Protein AF-A0A2V9ISE5-F1 (afdb_monomer_lite)

pLDDT: mean 84.22, std 8.26, range [46.16, 92.25]

Structure (mmCIF, N/CA/C/O backbone):
data_AF-A0A2V9ISE5-F1
#
_entry.id   AF-A0A2V9ISE5-F1
#
loop_
_a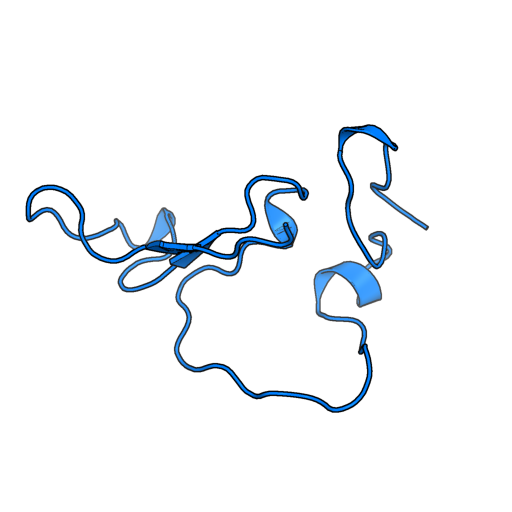tom_site.group_PDB
_atom_site.id
_atom_site.type_symbol
_atom_site.label_atom_id
_atom_site.label_alt_id
_atom_site.label_comp_id
_atom_site.label_asym_id
_atom_site.label_entity_id
_atom_site.label_seq_id
_atom_site.pdbx_PDB_ins_code
_atom_site.Cartn_x
_atom_site.Cartn_y
_atom_site.Cartn_z
_atom_site.occupancy
_atom_site.B_iso_or_equiv
_atom_site.auth_seq_id
_atom_site.auth_comp_id
_atom_site.auth_asym_id
_atom_site.auth_atom_id
_atom_site.pdbx_PDB_model_num
ATOM 1 N N . PRO A 1 1 ? -18.363 4.715 -5.536 1.00 46.16 1 PRO A N 1
ATOM 2 C CA . PRO A 1 1 ? -17.619 3.583 -6.147 1.00 46.16 1 PRO A CA 1
ATOM 3 C C . PRO A 1 1 ? -16.280 3.329 -5.429 1.00 46.16 1 PRO A C 1
ATOM 5 O O . PRO A 1 1 ? -15.454 4.233 -5.322 1.00 46.16 1 PRO A O 1
ATOM 8 N N . ARG A 1 2 ? -16.088 2.123 -4.880 1.00 60.03 2 ARG A N 1
ATOM 9 C CA . ARG A 1 2 ? -14.823 1.682 -4.267 1.00 60.03 2 ARG A CA 1
ATOM 10 C C . ARG A 1 2 ? -13.973 0.987 -5.337 1.00 60.03 2 ARG A C 1
ATOM 12 O O . ARG A 1 2 ? -13.919 -0.233 -5.384 1.00 60.03 2 ARG A O 1
ATOM 19 N N . THR A 1 3 ? -13.405 1.764 -6.254 1.00 62.78 3 THR A N 1
ATOM 20 C CA . THR A 1 3 ? -12.613 1.215 -7.363 1.00 62.78 3 THR A CA 1
ATOM 21 C C . THR A 1 3 ? -11.192 0.910 -6.898 1.00 62.78 3 THR A C 1
ATOM 23 O O . THR A 1 3 ? -10.524 1.778 -6.335 1.00 62.78 3 THR A O 1
ATOM 26 N N . LEU A 1 4 ? -10.754 -0.320 -7.145 1.00 71.25 4 LEU A N 1
ATOM 27 C CA . LEU A 1 4 ? -9.420 -0.840 -6.871 1.00 71.25 4 LEU A CA 1
ATOM 28 C C . LEU A 1 4 ? -8.729 -1.102 -8.210 1.00 71.25 4 LEU A C 1
ATOM 30 O O . LEU A 1 4 ? -9.337 -1.685 -9.106 1.00 71.25 4 LEU A O 1
ATOM 34 N N . PHE A 1 5 ? -7.481 -0.660 -8.349 1.00 74.94 5 PHE A N 1
ATOM 35 C CA . PHE A 1 5 ? -6.702 -0.857 -9.567 1.00 74.94 5 PHE A CA 1
ATOM 36 C C . PHE A 1 5 ? -5.568 -1.841 -9.328 1.00 74.94 5 PHE A C 1
ATOM 38 O O . PHE A 1 5 ? -4.871 -1.784 -8.313 1.00 74.94 5 PHE A O 1
ATOM 45 N N . LEU A 1 6 ? -5.357 -2.708 -10.311 1.00 75.62 6 LEU A N 1
ATOM 46 C CA . LEU A 1 6 ? -4.192 -3.567 -10.388 1.00 75.62 6 LEU A CA 1
ATOM 47 C C . LEU A 1 6 ? -3.272 -3.017 -11.475 1.00 75.62 6 LEU A C 1
ATOM 49 O O . LEU A 1 6 ? -3.656 -2.942 -12.640 1.00 75.62 6 LEU A O 1
ATOM 53 N N . ARG A 1 7 ? -2.071 -2.589 -11.089 1.00 76.06 7 ARG A N 1
ATOM 54 C CA . ARG A 1 7 ? -1.076 -2.062 -12.020 1.00 76.06 7 ARG A CA 1
ATOM 55 C C . ARG A 1 7 ? -0.159 -3.192 -12.472 1.00 76.06 7 ARG A C 1
ATOM 57 O O . ARG A 1 7 ? 0.565 -3.765 -11.658 1.00 76.06 7 ARG A O 1
ATOM 64 N N . ILE A 1 8 ? -0.195 -3.445 -13.773 1.00 71.06 8 ILE A N 1
ATOM 65 C CA . ILE A 1 8 ? 0.739 -4.271 -14.547 1.00 71.06 8 ILE A CA 1
ATOM 66 C C . ILE A 1 8 ? 1.658 -3.335 -15.371 1.00 71.06 8 ILE A C 1
ATOM 68 O O . ILE A 1 8 ? 1.430 -2.120 -15.327 1.00 71.06 8 ILE A O 1
ATOM 72 N N . PRO A 1 9 ? 2.709 -3.828 -16.060 1.00 75.25 9 PRO A N 1
ATOM 73 C CA . PRO A 1 9 ? 3.579 -2.999 -16.902 1.00 75.25 9 PRO A CA 1
ATOM 74 C C . PRO A 1 9 ? 2.787 -2.003 -17.765 1.00 75.25 9 PRO A C 1
ATOM 76 O O . PRO A 1 9 ? 1.773 -2.367 -18.359 1.00 75.25 9 PRO A O 1
ATOM 79 N N . HIS A 1 10 ? 3.226 -0.743 -17.784 1.00 65.12 10 HIS A N 1
ATOM 80 C CA . HIS A 1 10 ? 2.573 0.361 -18.498 1.00 65.12 10 HIS A CA 1
ATOM 81 C C . HIS A 1 10 ? 3.499 0.799 -19.634 1.00 65.12 10 HIS A C 1
ATOM 83 O O . HIS A 1 10 ? 4.696 0.934 -19.405 1.00 65.12 10 HIS A O 1
ATOM 89 N N . ASP A 1 11 ? 2.963 0.985 -20.841 1.00 70.50 11 ASP A N 1
ATOM 90 C CA . ASP A 1 11 ? 3.731 1.299 -22.062 1.00 70.50 11 ASP A CA 1
ATOM 91 C C . ASP A 1 11 ? 4.833 0.283 -22.417 1.00 70.50 11 ASP A C 1
ATOM 93 O O . ASP A 1 11 ? 5.837 0.621 -23.032 1.00 70.50 11 ASP A O 1
ATOM 97 N N . GLY A 1 12 ? 4.649 -0.984 -22.030 1.00 74.81 12 GLY A N 1
ATOM 98 C CA . GLY A 1 12 ? 5.627 -2.053 -22.269 1.00 74.81 12 GLY A CA 1
ATOM 99 C C . GLY A 1 12 ? 6.783 -2.089 -21.265 1.00 74.81 12 GLY A C 1
ATOM 100 O O . GLY A 1 12 ? 7.491 -3.092 -21.208 1.00 74.81 12 GLY A O 1
ATOM 101 N N . GLU A 1 13 ? 6.920 -1.069 -20.415 1.00 82.06 13 GLU A N 1
ATOM 102 C CA . GLU A 1 13 ? 7.965 -1.008 -19.396 1.00 82.06 13 GLU A CA 1
ATOM 103 C C . GLU A 1 13 ? 7.518 -1.684 -18.088 1.00 82.06 13 GLU A C 1
ATOM 105 O O . GLU A 1 13 ? 6.431 -1.394 -17.556 1.00 82.06 13 GLU A O 1
ATOM 110 N N . PRO A 1 14 ? 8.333 -2.599 -17.527 1.00 83.56 14 PRO A N 1
ATOM 111 C CA . PRO A 1 14 ? 8.021 -3.244 -16.264 1.00 83.56 14 PRO A CA 1
ATOM 112 C C . PRO A 1 14 ? 8.011 -2.228 -15.121 1.00 83.56 14 PRO A C 1
ATOM 114 O O . PRO A 1 14 ? 8.785 -1.275 -15.080 1.00 83.56 14 PRO A O 1
ATOM 117 N N . ILE A 1 15 ? 7.145 -2.454 -14.133 1.00 85.19 15 ILE A N 1
ATOM 118 C CA . ILE A 1 15 ? 7.153 -1.652 -12.908 1.00 85.19 15 ILE A CA 1
ATOM 119 C C . ILE A 1 15 ? 8.481 -1.915 -12.183 1.00 85.19 15 ILE A C 1
ATOM 121 O O . ILE A 1 15 ? 8.749 -3.077 -11.861 1.00 85.19 15 ILE A O 1
ATOM 125 N N . PRO A 1 16 ? 9.284 -0.882 -11.862 1.00 87.31 16 PRO A N 1
ATOM 126 C CA . PRO A 1 16 ? 10.520 -1.088 -11.122 1.00 87.31 16 PRO A CA 1
ATOM 127 C C . PRO A 1 16 ? 10.254 -1.780 -9.771 1.00 87.31 16 PRO A C 1
ATOM 129 O O . PRO A 1 16 ? 9.229 -1.498 -9.132 1.00 87.31 16 PRO A O 1
ATOM 132 N N . PRO A 1 17 ? 11.151 -2.659 -9.285 1.00 87.06 17 PRO A N 1
ATOM 133 C CA . PRO A 1 17 ? 10.956 -3.379 -8.023 1.00 87.06 17 PRO A CA 1
ATOM 134 C C . PRO A 1 17 ? 10.665 -2.457 -6.828 1.00 87.06 17 PRO A C 1
ATOM 136 O O . PRO A 1 17 ? 9.761 -2.723 -6.040 1.00 87.06 17 PRO A O 1
ATOM 139 N N . GLU A 1 18 ? 11.340 -1.309 -6.744 1.00 88.25 18 GLU A N 1
ATOM 140 C CA . GLU A 1 18 ? 11.132 -0.280 -5.709 1.00 88.25 18 GLU A CA 1
ATOM 141 C C . GLU A 1 18 ? 9.712 0.327 -5.714 1.00 88.25 18 GLU A C 1
ATOM 143 O O . GLU A 1 18 ? 9.162 0.715 -4.672 1.00 88.25 18 GLU A O 1
ATOM 148 N N . HIS A 1 19 ? 9.062 0.331 -6.880 1.00 86.50 19 HIS A N 1
ATOM 149 C CA . HIS A 1 19 ? 7.682 0.765 -7.063 1.00 86.50 19 HIS A CA 1
ATOM 150 C C . HIS A 1 19 ? 6.666 -0.359 -6.829 1.00 86.50 19 HIS A C 1
ATOM 152 O O . HIS A 1 19 ? 5.465 -0.087 -6.873 1.00 86.50 19 HIS A O 1
ATOM 158 N N . GLY A 1 20 ? 7.108 -1.575 -6.501 1.00 86.50 20 GLY A N 1
ATOM 159 C CA . GLY A 1 20 ? 6.251 -2.722 -6.212 1.00 86.50 20 GLY A CA 1
ATOM 160 C C . GLY A 1 20 ? 5.957 -3.601 -7.420 1.00 86.50 20 GLY A C 1
ATOM 161 O O . GLY A 1 20 ? 4.893 -4.209 -7.462 1.00 86.50 20 GLY A O 1
ATOM 162 N N . GLY A 1 21 ? 6.859 -3.654 -8.403 1.00 86.25 21 GLY A N 1
ATOM 163 C CA . GLY A 1 21 ? 6.759 -4.613 -9.500 1.00 86.25 21 GLY A CA 1
ATOM 164 C C . GLY A 1 21 ? 6.811 -6.079 -9.033 1.00 86.25 21 GLY A C 1
ATOM 165 O O . GLY A 1 21 ? 7.189 -6.356 -7.887 1.00 86.25 21 GLY A O 1
ATOM 166 N N . PRO A 1 22 ? 6.418 -7.034 -9.897 1.00 87.31 22 PRO A N 1
ATOM 167 C CA . PRO A 1 22 ? 5.813 -6.837 -11.225 1.00 87.31 22 PRO A CA 1
ATOM 168 C C . PRO A 1 22 ? 4.332 -6.416 -11.163 1.00 87.31 22 PRO A C 1
ATOM 170 O O . PRO A 1 22 ? 3.759 -6.040 -12.183 1.00 87.31 22 PRO A O 1
ATOM 173 N N . LEU A 1 23 ? 3.726 -6.471 -9.973 1.00 87.25 23 LEU A N 1
ATOM 174 C CA . LEU A 1 23 ? 2.303 -6.257 -9.755 1.00 87.25 23 LEU A CA 1
ATOM 175 C C . LEU A 1 23 ? 2.058 -5.409 -8.509 1.00 87.25 23 LEU A C 1
ATOM 177 O O . LEU A 1 23 ? 2.451 -5.787 -7.402 1.00 87.25 23 LEU A O 1
ATOM 181 N N . ARG A 1 24 ? 1.342 -4.296 -8.680 1.00 89.56 24 ARG A N 1
ATOM 182 C CA . ARG A 1 24 ? 0.985 -3.400 -7.577 1.00 89.56 24 ARG A CA 1
ATOM 183 C C . ARG A 1 24 ? -0.522 -3.208 -7.467 1.00 89.56 24 ARG A C 1
ATOM 185 O O . ARG A 1 24 ? -1.180 -2.911 -8.459 1.00 89.56 24 ARG A O 1
ATOM 192 N N . LEU A 1 25 ? -1.038 -3.280 -6.245 1.00 89.69 25 LEU A N 1
ATOM 193 C CA . LEU A 1 25 ? -2.395 -2.869 -5.903 1.00 89.69 25 LEU A CA 1
ATOM 194 C C . LEU A 1 25 ? -2.424 -1.371 -5.605 1.00 89.69 25 LEU A C 1
ATOM 196 O O . LEU A 1 25 ? -1.579 -0.870 -4.862 1.00 89.69 25 LEU A O 1
ATOM 200 N N . VAL A 1 26 ? -3.392 -0.652 -6.164 1.00 88.88 26 VAL A N 1
ATOM 201 C CA . VAL A 1 26 ? -3.555 0.785 -5.931 1.00 88.88 26 VAL A CA 1
ATOM 202 C C . VAL A 1 26 ? -4.991 1.088 -5.531 1.00 88.88 26 VAL A C 1
ATOM 204 O O . VAL A 1 26 ? -5.937 0.736 -6.241 1.00 88.88 26 VAL A O 1
ATOM 207 N N . ILE A 1 27 ? -5.135 1.796 -4.410 1.00 89.25 27 ILE A N 1
ATOM 208 C CA . ILE A 1 27 ? -6.408 2.324 -3.915 1.00 89.25 27 ILE A CA 1
ATOM 209 C C . ILE A 1 27 ? -6.317 3.857 -3.922 1.00 89.25 27 ILE A C 1
ATOM 211 O O . ILE A 1 27 ? -5.850 4.445 -2.950 1.00 89.25 27 ILE A O 1
ATOM 215 N N . PRO A 1 28 ? -6.757 4.543 -4.995 1.00 84.94 28 PRO A N 1
ATOM 216 C CA . PRO A 1 28 ? -6.457 5.967 -5.198 1.00 84.94 28 PRO A CA 1
ATOM 217 C C . PRO A 1 28 ? -7.014 6.926 -4.142 1.00 84.94 28 PRO A C 1
ATOM 219 O O . PRO A 1 28 ? -6.598 8.076 -4.083 1.00 84.94 28 PRO A O 1
ATOM 222 N N . ARG A 1 29 ? -8.006 6.488 -3.360 1.00 85.62 29 ARG A N 1
ATOM 223 C CA . ARG A 1 29 ? -8.702 7.334 -2.381 1.00 85.62 29 ARG A CA 1
ATOM 224 C C . ARG A 1 29 ? -8.198 7.163 -0.951 1.00 85.62 29 ARG A C 1
ATOM 226 O O . ARG A 1 29 ? -8.686 7.883 -0.093 1.00 85.62 29 ARG A O 1
ATOM 233 N N . LEU A 1 30 ? -7.307 6.207 -0.697 1.00 87.69 30 LEU A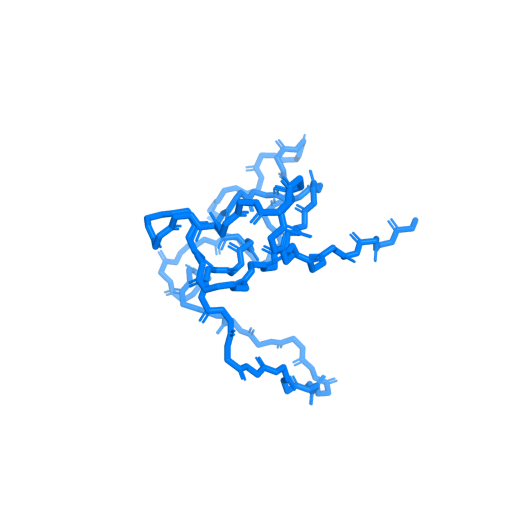 N 1
ATOM 234 C CA . LEU A 1 30 ? -6.745 5.956 0.630 1.00 87.69 30 LEU A CA 1
ATOM 235 C C . LEU A 1 30 ? -5.275 6.363 0.655 1.00 87.69 30 LEU A C 1
ATOM 237 O O . LEU A 1 30 ? -4.654 6.584 -0.389 1.00 87.69 30 LEU A O 1
ATOM 241 N N . TYR A 1 31 ? -4.709 6.446 1.853 1.00 87.81 31 TYR A N 1
ATOM 242 C CA . TYR A 1 31 ? -3.279 6.625 2.012 1.00 87.81 31 TYR A CA 1
ATOM 243 C C . TYR A 1 31 ? -2.486 5.517 1.312 1.00 87.81 31 TYR A C 1
ATOM 245 O O . TYR A 1 31 ? -2.889 4.358 1.220 1.00 87.81 31 TYR A O 1
ATOM 253 N N . ALA A 1 32 ? -1.303 5.887 0.820 1.00 85.94 32 ALA A N 1
ATOM 254 C CA . ALA A 1 32 ? -0.480 5.010 -0.004 1.00 85.94 32 ALA A CA 1
ATOM 255 C C . ALA A 1 32 ? -0.005 3.736 0.718 1.00 85.94 32 ALA A C 1
ATOM 257 O O . ALA A 1 32 ? 0.381 2.787 0.035 1.00 85.94 32 ALA A O 1
ATOM 258 N N . TRP A 1 33 ? -0.028 3.699 2.057 1.00 85.25 33 TRP A N 1
ATOM 259 C CA . TRP A 1 33 ? 0.319 2.501 2.826 1.00 85.25 33 TRP A CA 1
ATOM 260 C C . TRP A 1 33 ? -0.701 1.367 2.644 1.00 85.25 33 TRP A C 1
ATOM 262 O O . TRP A 1 33 ? -0.301 0.208 2.698 1.00 85.25 33 TRP A O 1
ATOM 272 N N . GLU A 1 34 ? -1.959 1.683 2.308 1.00 87.56 34 GLU A N 1
ATOM 273 C CA . GLU A 1 34 ? -2.997 0.692 1.969 1.00 87.56 34 GLU A CA 1
ATOM 274 C C . GLU A 1 34 ? -2.824 0.103 0.559 1.00 87.56 34 GLU A C 1
ATOM 276 O O . GLU A 1 34 ? -3.445 -0.887 0.176 1.00 87.56 34 GLU A O 1
ATOM 281 N N . SER A 1 35 ? -1.967 0.710 -0.265 1.00 88.75 35 SER A N 1
ATOM 282 C CA . SER A 1 35 ? -1.680 0.233 -1.618 1.00 88.75 35 SER A CA 1
ATOM 283 C C . SER A 1 35 ? -0.513 -0.757 -1.611 1.00 88.75 35 SER A C 1
ATOM 285 O O . SER A 1 35 ? 0.657 -0.359 -1.653 1.00 88.75 35 SER A O 1
ATOM 287 N N . ALA A 1 36 ? -0.832 -2.053 -1.599 1.00 89.88 36 ALA A N 1
ATOM 288 C CA . ALA A 1 36 ? 0.145 -3.136 -1.518 1.00 89.88 36 ALA A CA 1
ATOM 289 C C . ALA A 1 36 ? 1.113 -3.197 -2.720 1.00 89.88 36 ALA A C 1
ATOM 291 O O . ALA A 1 36 ? 0.714 -3.168 -3.889 1.00 89.88 36 ALA A O 1
ATOM 292 N N . LYS A 1 37 ? 2.409 -3.334 -2.420 1.00 90.31 37 LYS A N 1
ATOM 293 C CA . LYS A 1 37 ? 3.490 -3.552 -3.394 1.00 90.31 37 LYS A CA 1
ATOM 294 C C . LYS A 1 37 ? 3.761 -5.046 -3.582 1.00 90.31 37 LYS A C 1
ATOM 296 O O . LYS A 1 37 ? 3.632 -5.808 -2.629 1.00 90.31 37 LYS A O 1
ATOM 301 N N . SER A 1 38 ? 4.206 -5.432 -4.780 1.00 88.62 38 SER A N 1
ATOM 302 C CA . SER A 1 38 ? 4.713 -6.780 -5.074 1.00 88.62 38 SER A CA 1
ATOM 303 C C . SER A 1 38 ? 3.718 -7.883 -4.706 1.00 88.62 38 SER A C 1
ATOM 305 O O . SER A 1 38 ? 4.055 -8.869 -4.048 1.00 88.62 38 SER A O 1
ATOM 307 N N . VAL A 1 39 ? 2.468 -7.687 -5.127 1.00 87.75 39 VAL A N 1
ATOM 308 C CA . VAL A 1 39 ? 1.355 -8.584 -4.814 1.00 87.75 39 VAL A CA 1
ATOM 309 C C . VAL A 1 39 ? 1.561 -9.929 -5.499 1.00 87.75 39 VAL A C 1
ATOM 311 O O . VAL A 1 39 ? 1.787 -9.992 -6.706 1.00 87.75 39 VAL A O 1
ATOM 314 N N . LYS A 1 40 ? 1.457 -11.010 -4.721 1.00 88.19 40 LYS A N 1
ATOM 315 C CA . LYS A 1 40 ? 1.571 -12.395 -5.213 1.00 88.19 40 LYS A CA 1
ATOM 316 C C . LYS A 1 40 ? 0.234 -13.129 -5.278 1.00 88.19 40 LYS A C 1
ATOM 318 O O . LYS A 1 40 ? 0.120 -14.119 -5.987 1.00 88.19 40 LYS A O 1
ATOM 323 N N . GLY A 1 41 ? -0.763 -12.656 -4.540 1.00 87.00 41 GLY A N 1
ATOM 324 C CA . GLY A 1 41 ? -2.075 -13.279 -4.446 1.00 87.00 41 GLY A CA 1
ATOM 325 C C . GLY A 1 41 ? -3.054 -12.379 -3.704 1.00 87.00 41 GLY A C 1
ATOM 326 O O . GLY A 1 41 ? -2.648 -11.422 -3.044 1.00 87.00 41 GLY A O 1
ATOM 327 N N . ILE A 1 42 ? -4.338 -12.684 -3.853 1.00 88.19 42 ILE A N 1
ATOM 328 C CA . ILE A 1 42 ? -5.442 -11.997 -3.186 1.00 88.19 42 ILE A CA 1
ATOM 329 C C . ILE A 1 42 ? -6.310 -13.084 -2.563 1.00 88.19 42 ILE A C 1
ATOM 331 O O . ILE A 1 42 ? -6.770 -13.979 -3.270 1.00 88.19 42 ILE A O 1
ATOM 335 N N . GLU A 1 43 ? -6.527 -12.997 -1.256 1.00 89.75 43 GLU A N 1
ATOM 336 C CA . GLU A 1 43 ? -7.399 -13.905 -0.519 1.00 89.75 43 GLU A CA 1
ATOM 337 C C . GLU A 1 43 ? -8.618 -13.126 -0.008 1.00 89.75 43 GLU A C 1
ATOM 339 O O . GLU A 1 43 ? -8.461 -12.185 0.774 1.00 89.75 43 GLU A O 1
ATOM 344 N N . PRO A 1 44 ? -9.838 -13.464 -0.455 1.00 88.50 44 PRO A N 1
ATOM 345 C CA . PRO A 1 44 ? -11.048 -12.865 0.084 1.00 88.50 44 PRO A CA 1
ATOM 346 C C . PRO A 1 44 ? -11.286 -13.338 1.520 1.00 88.50 44 PRO A C 1
ATOM 348 O O . PRO A 1 44 ? -11.383 -14.535 1.779 1.00 88.50 44 PRO A O 1
ATOM 351 N N . ILE A 1 45 ? -11.451 -12.394 2.442 1.00 90.94 45 ILE A N 1
ATOM 352 C CA . ILE A 1 45 ? -11.785 -12.670 3.842 1.00 90.94 45 ILE A CA 1
ATOM 353 C C . ILE A 1 45 ? -13.206 -12.197 4.155 1.00 90.94 45 ILE A C 1
ATOM 355 O O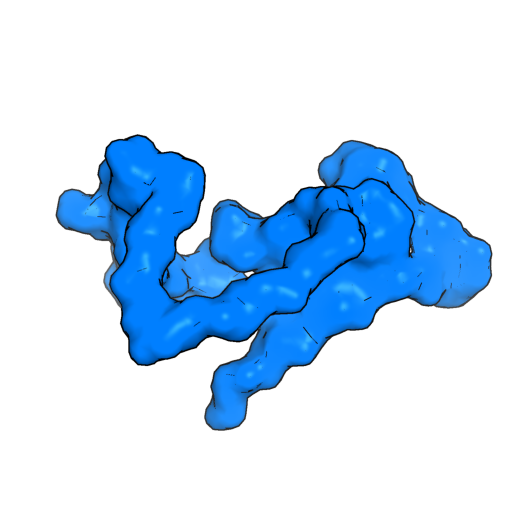 . ILE A 1 45 ? -13.686 -11.210 3.603 1.00 90.94 45 ILE A O 1
ATOM 359 N N . ALA A 1 46 ? -13.897 -12.908 5.047 1.00 92.25 46 ALA A N 1
ATOM 360 C CA . ALA A 1 46 ? -15.304 -12.635 5.360 1.00 92.25 46 ALA A CA 1
ATOM 361 C C . ALA A 1 46 ? -15.520 -11.421 6.280 1.00 92.25 46 ALA A C 1
ATOM 363 O O . ALA A 1 46 ? -16.646 -10.945 6.423 1.00 92.25 46 ALA A O 1
ATOM 364 N N . ARG A 1 47 ? -14.469 -10.963 6.965 1.00 90.31 47 ARG A N 1
ATOM 365 C CA . ARG A 1 47 ? -14.506 -9.852 7.920 1.00 90.31 47 ARG A CA 1
ATOM 366 C C . ARG A 1 47 ? -13.213 -9.063 7.825 1.00 90.31 47 ARG A C 1
ATOM 368 O O . ARG A 1 47 ? -12.163 -9.664 7.600 1.00 90.31 47 ARG A O 1
ATOM 375 N N . ASP A 1 48 ? -13.311 -7.760 8.058 1.00 86.50 48 ASP A N 1
ATOM 376 C CA . ASP A 1 48 ? -12.150 -6.879 8.130 1.00 86.50 48 ASP A CA 1
ATOM 377 C C . ASP A 1 48 ? -11.211 -7.343 9.248 1.00 86.50 48 ASP A C 1
ATOM 379 O O . ASP A 1 48 ? -11.639 -7.648 10.366 1.00 86.50 48 ASP A O 1
ATOM 383 N N . GLN A 1 49 ? -9.924 -7.413 8.927 1.00 87.19 49 GLN A N 1
ATOM 384 C CA . GLN A 1 49 ? -8.863 -7.808 9.844 1.00 87.19 49 GLN A CA 1
ATOM 385 C C . GLN A 1 49 ? -7.704 -6.822 9.704 1.00 87.19 49 GLN A C 1
ATOM 387 O O . GLN A 1 49 ? -7.382 -6.456 8.576 1.00 87.19 49 GLN A O 1
ATOM 392 N N . PRO A 1 50 ? -7.084 -6.392 10.817 1.00 87.44 50 PRO A N 1
ATOM 393 C CA . PRO A 1 50 ? -5.998 -5.426 10.769 1.00 87.44 50 PRO A CA 1
ATOM 394 C C . PRO A 1 50 ? -4.768 -6.031 10.088 1.00 87.44 50 PRO A C 1
ATOM 396 O O . PRO A 1 50 ? -4.238 -7.059 10.526 1.00 87.44 50 PRO A O 1
ATOM 399 N N . GLY A 1 51 ? -4.303 -5.368 9.035 1.00 86.56 51 GLY A N 1
ATOM 400 C CA . GLY A 1 51 ? -3.047 -5.650 8.365 1.00 86.56 51 GLY A CA 1
ATOM 401 C C . GLY A 1 51 ? -1.828 -5.179 9.158 1.00 86.56 51 GLY A C 1
ATOM 402 O O . GLY A 1 51 ? -1.887 -4.841 10.342 1.00 86.56 51 GLY A O 1
ATOM 403 N N . PHE A 1 52 ? -0.675 -5.186 8.490 1.00 89.75 52 PHE A N 1
ATOM 404 C CA . PHE A 1 52 ? 0.601 -4.834 9.109 1.00 89.75 52 PHE A CA 1
ATOM 405 C C . PHE A 1 52 ? 0.600 -3.406 9.672 1.00 89.75 52 PHE A C 1
ATOM 407 O O . PHE A 1 52 ? 1.051 -3.195 10.794 1.00 89.75 52 PHE A O 1
ATOM 414 N N . TRP A 1 53 ? 0.094 -2.421 8.927 1.00 89.81 53 TRP A N 1
ATOM 415 C CA . TRP A 1 53 ? 0.135 -1.021 9.357 1.00 89.81 53 TRP A CA 1
ATOM 416 C C . TRP A 1 53 ? -0.860 -0.747 10.483 1.00 89.81 53 TRP A C 1
ATOM 418 O O . TRP A 1 53 ? -0.513 -0.099 11.469 1.00 89.81 53 TRP A O 1
ATOM 428 N N . GLU A 1 54 ? -2.062 -1.306 10.407 1.00 90.31 54 GLU A N 1
ATOM 429 C CA . GLU A 1 54 ? -3.105 -1.117 11.415 1.00 90.31 54 GLU A CA 1
ATOM 430 C C . GLU A 1 54 ? -2.722 -1.733 12.766 1.00 90.31 54 GLU A C 1
ATOM 432 O O . GLU A 1 54 ? -3.030 -1.178 13.823 1.00 90.31 54 GLU A O 1
ATOM 437 N N . GLN A 1 55 ? -1.982 -2.848 12.748 1.00 90.44 55 GLN A N 1
ATOM 438 C CA . GLN A 1 55 ? -1.383 -3.429 13.955 1.00 90.44 55 GLN A CA 1
ATOM 439 C C . GLN A 1 55 ? -0.290 -2.534 14.565 1.00 90.44 55 GLN A C 1
ATOM 441 O O . GLN A 1 55 ? -0.056 -2.593 15.769 1.00 90.44 55 GLN A O 1
ATOM 446 N N . ASN A 1 56 ? 0.343 -1.674 13.763 1.00 90.88 56 ASN A N 1
ATOM 447 C CA . ASN A 1 56 ? 1.375 -0.723 14.189 1.00 90.88 56 ASN A CA 1
ATOM 448 C C . ASN A 1 56 ? 0.816 0.684 14.495 1.00 90.88 56 ASN A C 1
ATOM 450 O O . ASN A 1 56 ? 1.569 1.655 14.534 1.00 90.88 56 ASN A O 1
ATOM 454 N N . GLY A 1 57 ? -0.496 0.805 14.731 1.00 86.88 57 GLY A N 1
ATOM 455 C CA . GLY A 1 57 ? -1.130 2.041 15.205 1.00 86.88 57 GLY A CA 1
ATOM 456 C C . GLY A 1 57 ? -1.726 2.931 14.114 1.00 86.88 57 GLY A C 1
ATOM 457 O O . GLY A 1 57 ? -2.202 4.024 14.421 1.00 86.88 57 GLY A O 1
ATOM 458 N N . TYR A 1 58 ? -1.736 2.472 12.862 1.00 89.12 58 TYR A N 1
ATOM 459 C CA . TYR A 1 58 ? -2.403 3.180 11.773 1.00 89.12 58 TYR A CA 1
ATOM 460 C C . TYR A 1 58 ? -3.920 2.960 11.809 1.00 89.12 58 TYR A C 1
ATOM 462 O O . TYR A 1 58 ? -4.430 1.993 12.387 1.00 89.12 58 TYR A O 1
ATOM 470 N N . HIS A 1 59 ? -4.656 3.890 11.205 1.00 90.19 59 HIS A N 1
ATOM 471 C CA . HIS A 1 59 ? -6.109 3.792 11.105 1.00 90.19 59 HIS A CA 1
ATOM 472 C C . HIS A 1 59 ? -6.535 2.621 10.202 1.00 90.19 59 HIS A C 1
ATOM 474 O O . HIS A 1 59 ? -5.899 2.371 9.187 1.00 90.19 59 HIS A O 1
ATOM 480 N N . MET A 1 60 ? -7.664 1.969 10.520 1.00 87.56 60 MET A N 1
ATOM 481 C CA . MET A 1 60 ? -8.190 0.816 9.758 1.00 87.56 60 MET A CA 1
ATOM 48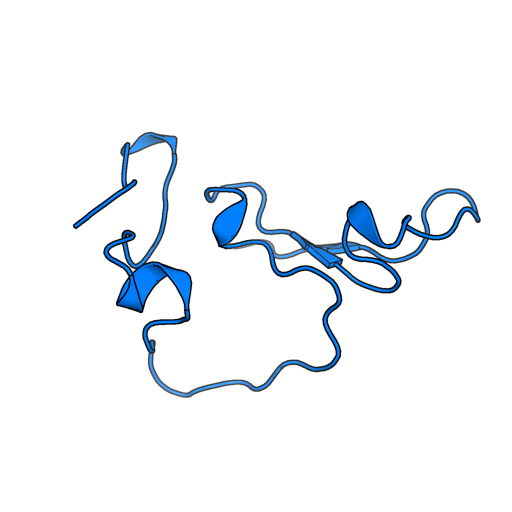2 C C . MET A 1 60 ? -8.570 1.120 8.306 1.00 87.56 60 MET A C 1
ATOM 484 O O . MET A 1 60 ? -8.747 0.207 7.509 1.00 87.56 60 MET A O 1
ATOM 488 N N . TRP A 1 61 ? -8.787 2.392 7.981 1.00 85.75 61 TRP A N 1
ATOM 489 C CA . TRP A 1 61 ? -9.275 2.798 6.665 1.00 85.75 61 TRP A CA 1
ATOM 490 C C . TRP A 1 61 ? -8.350 3.784 5.951 1.00 85.75 61 TRP A C 1
ATOM 492 O O . TRP A 1 61 ? -8.279 3.760 4.729 1.00 85.75 61 TRP A O 1
ATOM 502 N N . GLY A 1 62 ? -7.611 4.627 6.676 1.00 86.19 62 GLY A N 1
ATOM 503 C CA . GLY A 1 62 ? -6.617 5.497 6.054 1.00 86.19 62 GLY A CA 1
ATOM 504 C C . GLY A 1 62 ? -7.171 6.524 5.057 1.00 86.19 62 GLY A C 1
ATOM 505 O O . GLY A 1 62 ? -6.549 6.726 4.013 1.00 86.19 62 GLY A O 1
ATOM 506 N N . ASP A 1 63 ? -8.318 7.167 5.313 1.00 86.81 63 ASP A N 1
ATOM 507 C CA . ASP A 1 63 ? -8.815 8.244 4.443 1.00 86.81 63 ASP A CA 1
ATOM 508 C C . ASP A 1 63 ? -8.005 9.550 4.631 1.00 86.81 63 ASP A C 1
ATOM 510 O O . ASP A 1 63 ? -8.004 10.136 5.722 1.00 86.81 63 ASP A O 1
ATOM 514 N N . PRO A 1 64 ? -7.328 10.056 3.580 1.00 85.75 64 PRO A N 1
ATOM 515 C CA . PRO A 1 64 ? -6.533 11.273 3.669 1.00 85.75 64 PRO A CA 1
ATOM 516 C C . PRO A 1 64 ? -7.368 12.534 3.880 1.00 85.75 64 PRO A C 1
ATOM 518 O O . PRO A 1 64 ? -6.876 13.473 4.499 1.00 85.75 64 PRO A O 1
ATOM 521 N N . TRP A 1 65 ? -8.620 12.563 3.421 1.00 86.50 65 TRP A N 1
ATOM 522 C CA . TRP A 1 65 ? -9.497 13.731 3.564 1.00 86.50 65 TRP A CA 1
ATOM 523 C C . TRP A 1 65 ? -10.084 13.863 4.962 1.00 86.50 65 TRP A C 1
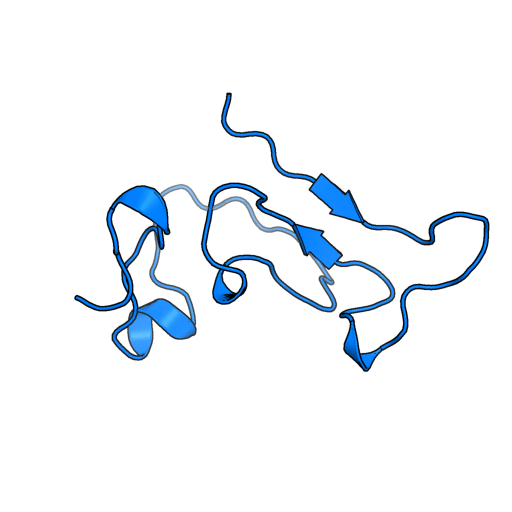ATOM 525 O O . TRP A 1 65 ? -10.486 14.951 5.361 1.00 86.50 65 TRP A O 1
ATOM 535 N N . LYS A 1 66 ? -10.137 12.753 5.697 1.00 88.56 66 LYS A N 1
ATOM 536 C CA . LYS A 1 66 ? -10.565 12.707 7.097 1.00 88.56 66 LYS A CA 1
ATOM 537 C C . LYS A 1 66 ? -9.393 12.680 8.075 1.00 88.56 66 LYS A C 1
ATOM 539 O O . LYS A 1 66 ? -9.609 12.489 9.264 1.00 88.56 66 LYS A O 1
ATOM 544 N N . GLU A 1 67 ? -8.167 12.827 7.568 1.00 87.44 67 GLU A N 1
ATOM 545 C CA . GLU A 1 67 ? -6.932 12.801 8.358 1.00 87.44 67 GLU A CA 1
ATOM 546 C C . GLU A 1 67 ? -6.764 11.530 9.210 1.00 87.44 67 GLU A C 1
ATOM 548 O O . GLU A 1 67 ? -6.116 11.532 10.254 1.00 87.44 67 GLU A O 1
ATOM 553 N N . GL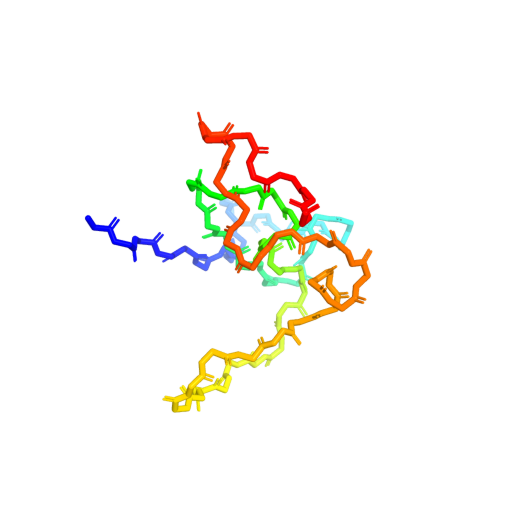U A 1 68 ? -7.290 10.406 8.724 1.00 87.88 68 GLU A N 1
ATOM 554 C CA . GLU A 1 68 ? -7.278 9.105 9.394 1.00 87.88 68 GLU A CA 1
ATOM 555 C C . GLU A 1 68 ? -5.886 8.448 9.320 1.00 87.88 68 GLU A C 1
ATOM 557 O O . GLU A 1 68 ? -5.688 7.437 8.651 1.00 87.88 68 GLU A O 1
ATOM 562 N N . ARG A 1 69 ? -4.870 9.050 9.945 1.00 82.06 69 ARG A N 1
ATOM 563 C CA . ARG A 1 69 ? -3.500 8.506 9.921 1.00 82.06 69 ARG A CA 1
ATOM 564 C C . ARG A 1 69 ? -3.267 7.457 10.994 1.00 82.06 69 ARG A C 1
ATOM 566 O O . ARG A 1 69 ? -2.753 6.381 10.703 1.00 82.06 69 ARG A O 1
ATOM 573 N N . PHE A 1 70 ? -3.668 7.773 12.215 1.00 83.75 70 PHE A N 1
ATOM 574 C CA . PHE A 1 70 ? -3.472 6.943 13.397 1.00 83.75 70 PHE A CA 1
ATOM 575 C C . PHE A 1 70 ? -4.820 6.678 14.076 1.00 83.75 70 PHE A C 1
ATOM 577 O O . PHE A 1 70 ? -5.834 7.258 13.680 1.00 83.75 70 PHE A O 1
ATOM 584 N N . ARG A 1 71 ? -4.832 5.768 15.051 1.00 73.06 71 ARG A N 1
ATOM 585 C CA . ARG A 1 71 ? -5.980 5.572 15.949 1.00 73.06 71 ARG A CA 1
ATOM 586 C C . ARG A 1 71 ? -6.127 6.692 16.970 1.00 73.06 71 ARG A C 1
ATOM 588 O O . ARG A 1 71 ? -5.085 7.236 17.394 1.00 73.06 71 ARG A O 1
#

Radius of gyration: 13.42 Å; chains: 1; bounding box: 29×28×38 Å

Foldseek 3Di:
DQDKDKDADDPPHADPVVNQPRIKIDRPQFPCVVIDGVDDDDDDDPDQDDDPVVVVFFASTHGVVVVRGGD

Sequence (71 aa):
PRTLFLRIPHDGEPIPPEHGGPLRLVIPRLYAWESAKSVKGIEPIARDQPGFWEQNGYHMWGDPWKEERFR

Secondary structure (DSSP, 8-state):
----EEE--BTTBPPPGGGT-S-EEE-TTS-GGGS-SS-------SS----HHHHTTB-SS--GGGT-SB-